Protein AF-A0A9P0JGA8-F1 (afdb_monomer_lite)

Foldseek 3Di:
DVVVLVVVLVVLVVVLVCLVVVNCVVPVVVVVVCVVPVPDDDDSVVVSVVSVVVSVVSCVVCVVVVVVVVVVVVVVVVVVVVVVD

Organism: Acanthoscelides obtectus (NCBI:txid200917)

pLDDT: mean 81.83, std 15.68, range [43.38, 96.56]

Sequence (85 aa):
MISNIKAFIKKLEFWEQDLIDGDTRNFSVLSEKISQRPLEPYDSKYHVEIVSNLKDNFKNRFKDFNEIAIVAQFNFTTSLRRKCM

Secondary structure (DSSP, 8-state):
-HHHHHHHHHHHHHHHHHHHTT--TT-HHHHHHHHT-TTSPP--HHHHHHHHHHHHHHHHHTHHHHHHHHHHHHHHHHHHHHT--

Structure (mmCIF, N/CA/C/O backbone):
data_AF-A0A9P0JGA8-F1
#
_entry.id   AF-A0A9P0JGA8-F1
#
loop_
_atom_site.group_PDB
_atom_site.id
_atom_site.type_symbol
_atom_site.label_atom_id
_atom_site.label_alt_id
_atom_site.label_comp_id
_atom_site.label_asym_id
_atom_site.label_entity_id
_atom_site.label_seq_id
_atom_site.pdbx_PDB_ins_code
_atom_site.Cartn_x
_atom_site.Cartn_y
_atom_site.Cartn_z
_atom_site.occupancy
_atom_site.B_iso_or_equiv
_atom_site.auth_seq_id
_atom_site.auth_comp_id
_atom_site.auth_asym_id
_atom_site.auth_atom_id
_atom_site.pdbx_PDB_model_num
ATOM 1 N N . MET A 1 1 ? -17.298 8.115 9.768 1.00 70.94 1 MET A N 1
ATOM 2 C CA . MET A 1 1 ? -15.941 8.670 9.996 1.00 70.94 1 MET A CA 1
ATOM 3 C C . MET A 1 1 ? -14.918 7.570 10.273 1.00 70.94 1 MET A C 1
ATOM 5 O O . MET A 1 1 ? -14.036 7.385 9.449 1.00 70.94 1 MET A O 1
ATOM 9 N N . ILE A 1 2 ? -15.065 6.778 11.345 1.00 73.38 2 ILE A N 1
ATOM 10 C CA . ILE A 1 2 ? -14.153 5.654 11.663 1.00 73.38 2 ILE A CA 1
ATOM 11 C C . ILE A 1 2 ? -14.134 4.583 10.556 1.00 73.38 2 ILE A C 1
ATOM 13 O O . ILE A 1 2 ? -13.072 4.089 10.188 1.00 73.38 2 ILE A O 1
ATOM 17 N N . SER A 1 3 ? -15.292 4.268 9.965 1.00 78.31 3 SER A N 1
ATOM 18 C CA . SER A 1 3 ? -15.404 3.387 8.791 1.00 78.31 3 SER A CA 1
ATOM 19 C C . SER A 1 3 ? -14.564 3.871 7.603 1.00 78.31 3 SER A C 1
ATOM 21 O O . SER A 1 3 ? -13.879 3.075 6.970 1.00 78.31 3 SER A O 1
ATOM 23 N N . ASN A 1 4 ? -14.568 5.181 7.344 1.00 82.31 4 ASN A N 1
ATOM 24 C CA . ASN A 1 4 ? -13.839 5.796 6.235 1.00 82.31 4 ASN A CA 1
ATOM 25 C C . ASN A 1 4 ? -12.325 5.767 6.489 1.00 82.31 4 ASN A C 1
ATOM 27 O O . ASN A 1 4 ? -11.566 5.499 5.567 1.00 82.31 4 ASN A O 1
ATOM 31 N N . ILE A 1 5 ? -11.894 5.967 7.741 1.00 83.56 5 ILE A N 1
ATOM 32 C CA . ILE A 1 5 ? -1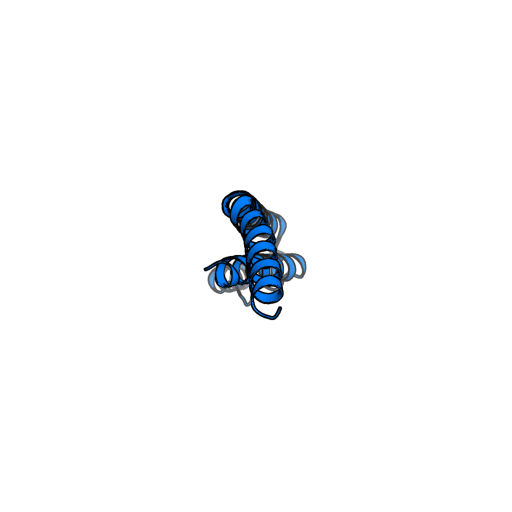0.488 5.836 8.158 1.00 83.56 5 ILE A CA 1
ATOM 33 C C . ILE A 1 5 ? -9.999 4.402 7.918 1.00 83.56 5 ILE A C 1
ATOM 35 O O . ILE A 1 5 ? -8.968 4.199 7.282 1.00 83.56 5 ILE A O 1
ATOM 39 N N . LYS A 1 6 ? -10.766 3.398 8.363 1.00 85.25 6 LYS A N 1
ATOM 40 C CA . LYS A 1 6 ? -10.425 1.982 8.150 1.00 85.25 6 LYS A CA 1
ATOM 41 C C . LYS A 1 6 ? -10.400 1.608 6.666 1.00 85.25 6 LYS A C 1
ATOM 43 O O . LYS A 1 6 ? -9.496 0.899 6.237 1.00 85.25 6 LYS A O 1
ATOM 48 N N . ALA A 1 7 ? -11.363 2.092 5.882 1.00 90.44 7 ALA A N 1
ATOM 49 C CA . ALA A 1 7 ? -11.400 1.861 4.440 1.00 90.44 7 ALA A CA 1
ATOM 50 C C . ALA A 1 7 ? -10.198 2.496 3.725 1.00 90.44 7 ALA A C 1
ATOM 52 O O . ALA A 1 7 ? -9.619 1.877 2.837 1.00 90.44 7 ALA A O 1
ATOM 53 N N . PHE A 1 8 ? -9.788 3.697 4.140 1.00 91.31 8 PHE A N 1
ATOM 54 C CA . PHE A 1 8 ? -8.623 4.363 3.569 1.00 91.31 8 PHE A CA 1
ATOM 55 C C . PHE A 1 8 ? -7.320 3.622 3.883 1.00 91.31 8 PHE A C 1
ATOM 57 O O . PHE A 1 8 ? -6.527 3.399 2.977 1.00 91.31 8 PHE A O 1
ATOM 64 N N . ILE A 1 9 ? -7.134 3.151 5.122 1.00 92.06 9 ILE A N 1
ATOM 65 C CA . ILE A 1 9 ? -5.974 2.322 5.492 1.00 92.06 9 ILE A CA 1
ATOM 66 C C . ILE A 1 9 ? -5.903 1.060 4.623 1.00 92.06 9 ILE A C 1
ATOM 68 O O . ILE A 1 9 ? -4.850 0.775 4.064 1.00 92.06 9 ILE A O 1
ATOM 72 N N . LYS A 1 10 ? -7.026 0.352 4.440 1.00 93.75 10 LYS A N 1
ATOM 73 C CA . LYS A 1 10 ? -7.081 -0.822 3.552 1.00 93.75 10 LYS A CA 1
ATOM 74 C C . LYS A 1 10 ? -6.733 -0.485 2.104 1.00 93.75 10 LYS A C 1
ATOM 76 O O . LYS A 1 10 ? -6.123 -1.294 1.417 1.00 93.75 10 LYS A O 1
ATOM 81 N N . LYS A 1 11 ? -7.122 0.702 1.633 1.00 95.38 11 LYS A N 1
ATOM 82 C CA . LYS A 1 11 ? -6.770 1.170 0.290 1.00 95.38 11 LYS A CA 1
ATOM 83 C C . LYS A 1 11 ? -5.264 1.401 0.153 1.00 95.38 11 LYS A C 1
ATOM 85 O O . LYS A 1 11 ? -4.704 1.036 -0.869 1.00 95.38 11 LYS A O 1
ATOM 90 N N . LEU A 1 12 ? -4.619 1.960 1.180 1.00 95.75 12 LEU A N 1
ATOM 91 C CA . LEU A 1 12 ? -3.162 2.118 1.206 1.00 95.75 12 LEU A CA 1
ATOM 92 C C . LEU A 1 12 ? -2.442 0.763 1.242 1.00 95.75 12 LEU A C 1
ATOM 94 O O . LEU A 1 12 ? -1.476 0.590 0.516 1.00 95.75 12 LEU A O 1
ATOM 98 N N . GLU A 1 13 ? -2.937 -0.201 2.025 1.00 96.12 13 GLU A N 1
ATOM 99 C CA . GLU A 1 13 ? -2.397 -1.572 2.057 1.00 96.12 13 GLU A CA 1
ATOM 100 C C . GLU A 1 13 ? -2.511 -2.258 0.690 1.00 96.12 13 GLU A C 1
ATOM 102 O O . GLU A 1 13 ? -1.565 -2.888 0.231 1.00 96.12 13 GLU A O 1
ATOM 107 N N . PHE A 1 14 ? -3.650 -2.095 0.014 1.00 96.56 14 PHE A N 1
ATOM 108 C CA . PHE A 1 14 ? -3.858 -2.620 -1.334 1.00 96.56 14 PHE A CA 1
ATOM 109 C C . PHE A 1 14 ? -2.884 -1.999 -2.347 1.00 96.56 14 PHE A C 1
ATOM 111 O O . PHE A 1 14 ? -2.212 -2.711 -3.082 1.00 96.56 14 PHE A O 1
ATOM 118 N N . TRP A 1 15 ? -2.745 -0.676 -2.331 1.00 96.25 15 TRP A N 1
ATOM 119 C CA . TRP A 1 15 ? -1.830 0.054 -3.208 1.00 96.25 15 TRP A CA 1
ATOM 120 C C . TRP A 1 15 ? -0.352 -0.260 -2.972 1.00 96.25 15 TRP A C 1
ATOM 122 O O . TRP A 1 15 ? 0.440 -0.242 -3.907 1.00 96.25 15 TRP A O 1
ATOM 132 N N . GLU A 1 16 ? 0.036 -0.532 -1.732 1.00 96.06 16 GLU A N 1
ATOM 133 C CA . GLU A 1 16 ? 1.388 -0.978 -1.405 1.00 96.06 16 GLU A CA 1
ATOM 134 C C . GLU A 1 16 ? 1.682 -2.356 -2.008 1.00 96.06 16 GLU A C 1
ATOM 136 O O . GLU A 1 16 ? 2.762 -2.547 -2.561 1.00 96.06 16 GLU A O 1
ATOM 141 N N . GLN A 1 17 ? 0.721 -3.289 -1.949 1.00 96.06 17 GLN A N 1
ATOM 142 C CA . GLN A 1 17 ? 0.857 -4.605 -2.583 1.00 96.06 17 GLN A CA 1
ATOM 143 C C . GLN A 1 17 ? 0.923 -4.498 -4.106 1.00 96.06 17 GLN A C 1
ATOM 145 O O . GLN A 1 17 ? 1.824 -5.084 -4.695 1.00 96.06 17 GLN A O 1
ATOM 150 N N . ASP A 1 18 ? 0.063 -3.680 -4.726 1.00 94.94 18 ASP A N 1
ATOM 151 C CA . ASP A 1 18 ? 0.127 -3.419 -6.170 1.00 94.94 18 ASP A CA 1
ATOM 152 C C . ASP A 1 18 ? 1.548 -2.996 -6.590 1.00 94.94 18 ASP A C 1
ATOM 154 O O . ASP A 1 18 ? 2.123 -3.549 -7.523 1.00 94.94 18 ASP A O 1
ATOM 158 N N . LEU A 1 19 ? 2.167 -2.066 -5.853 1.00 94.44 19 LEU A N 1
ATOM 159 C CA . LEU A 1 19 ? 3.523 -1.595 -6.147 1.00 94.44 19 LEU A CA 1
ATOM 160 C C . LEU A 1 19 ? 4.603 -2.665 -5.921 1.00 94.44 19 LEU A C 1
ATOM 162 O O . LEU A 1 19 ? 5.574 -2.707 -6.679 1.00 94.44 19 LEU A O 1
ATOM 166 N N . ILE A 1 20 ? 4.461 -3.519 -4.902 1.00 93.75 20 ILE A N 1
ATOM 167 C CA . ILE A 1 20 ? 5.370 -4.656 -4.663 1.00 93.75 20 ILE A CA 1
ATOM 168 C C . ILE A 1 20 ? 5.302 -5.645 -5.831 1.00 93.75 20 ILE A C 1
ATOM 170 O O . ILE A 1 20 ? 6.344 -6.098 -6.305 1.00 93.75 20 ILE A O 1
ATOM 174 N N . ASP A 1 21 ? 4.097 -5.905 -6.336 1.00 92.62 21 ASP A N 1
ATOM 175 C CA . ASP A 1 21 ? 3.845 -6.800 -7.467 1.00 92.62 21 ASP A CA 1
ATOM 176 C C . ASP A 1 21 ? 4.185 -6.156 -8.827 1.00 92.62 21 ASP A C 1
ATOM 178 O O . ASP A 1 21 ? 4.120 -6.808 -9.871 1.00 92.62 21 ASP A O 1
ATOM 182 N N . GLY A 1 22 ? 4.565 -4.872 -8.835 1.00 89.06 22 GLY A N 1
ATOM 183 C CA . GLY A 1 22 ? 4.848 -4.103 -10.048 1.00 89.06 22 GLY A CA 1
ATOM 184 C C . GLY A 1 22 ? 3.594 -3.678 -10.824 1.00 89.06 22 GLY A C 1
ATOM 185 O O . GLY A 1 22 ? 3.704 -3.166 -11.941 1.00 89.06 22 GLY A O 1
ATOM 186 N N . ASP A 1 23 ? 2.405 -3.854 -10.250 1.00 91.50 23 ASP A N 1
ATOM 187 C CA . ASP A 1 23 ? 1.145 -3.373 -10.799 1.00 91.50 23 ASP A CA 1
ATOM 188 C C . ASP A 1 23 ? 0.986 -1.872 -10.533 1.00 91.50 23 ASP A C 1
ATOM 190 O O . ASP A 1 23 ? 0.900 -1.396 -9.403 1.00 91.50 23 ASP A O 1
ATOM 194 N N . THR A 1 24 ? 0.931 -1.088 -11.606 1.00 91.06 24 THR A N 1
ATOM 195 C CA . THR A 1 24 ? 0.810 0.371 -11.516 1.00 91.06 24 THR A CA 1
ATOM 196 C C . THR A 1 24 ? -0.530 0.898 -12.017 1.00 91.06 24 THR A C 1
ATOM 198 O O . THR A 1 24 ? -0.704 2.115 -12.103 1.00 91.06 24 THR A O 1
ATOM 201 N N . ARG A 1 25 ? -1.521 0.027 -12.275 1.00 89.56 25 ARG A N 1
ATOM 202 C CA . ARG A 1 2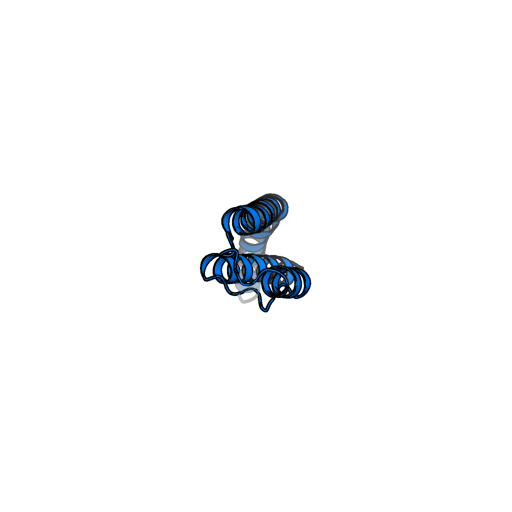5 ? -2.836 0.404 -12.840 1.00 89.56 25 ARG A CA 1
ATOM 203 C C . ARG A 1 25 ? -3.589 1.441 -12.009 1.00 89.56 25 ARG A C 1
ATOM 205 O O . ARG A 1 25 ? -4.300 2.276 -12.562 1.00 89.56 25 ARG A O 1
ATOM 212 N N . ASN A 1 26 ? -3.414 1.421 -10.688 1.00 90.06 26 ASN A N 1
ATOM 213 C CA . ASN A 1 26 ? -4.022 2.393 -9.775 1.00 90.06 26 ASN A CA 1
ATOM 214 C C . ASN A 1 26 ? -3.291 3.750 -9.731 1.00 90.06 26 ASN A C 1
ATOM 216 O O . ASN A 1 26 ? -3.771 4.694 -9.103 1.00 90.06 26 ASN A O 1
ATOM 220 N N . PHE A 1 27 ? -2.164 3.868 -10.435 1.00 91.56 27 PHE A N 1
ATOM 221 C CA . PHE A 1 27 ? -1.299 5.039 -10.489 1.00 91.56 27 PHE A CA 1
ATOM 222 C C . PHE A 1 27 ? -1.102 5.471 -11.946 1.00 91.56 27 PHE A C 1
ATOM 224 O O . PHE A 1 27 ? -0.048 5.250 -12.538 1.00 91.56 27 PHE A O 1
ATOM 231 N N . SER A 1 28 ? -2.115 6.110 -12.535 1.00 91.50 28 SER A N 1
ATOM 232 C CA . SER A 1 28 ? -2.130 6.483 -13.961 1.00 91.50 28 SER A CA 1
ATOM 233 C C . SER A 1 28 ? -0.881 7.250 -14.415 1.00 91.50 28 SER A C 1
ATOM 235 O O . SER A 1 28 ? -0.278 6.902 -15.425 1.00 91.50 28 SER A O 1
ATOM 237 N N . VAL A 1 29 ? -0.439 8.239 -13.632 1.00 91.94 29 VAL A N 1
ATOM 238 C CA . VAL A 1 29 ? 0.763 9.038 -13.935 1.00 91.94 29 VAL A CA 1
ATOM 239 C C . VAL A 1 29 ? 2.039 8.191 -13.885 1.00 91.94 29 VAL A C 1
ATOM 241 O O . VAL A 1 29 ? 2.951 8.382 -14.685 1.00 91.94 29 VAL A O 1
ATOM 244 N N . LEU A 1 30 ? 2.119 7.248 -12.945 1.00 90.69 30 LEU A N 1
ATOM 245 C CA . LEU A 1 30 ? 3.266 6.350 -12.821 1.00 90.69 30 LEU A CA 1
ATOM 246 C C . LEU A 1 30 ? 3.292 5.338 -13.975 1.00 90.69 30 LEU A C 1
ATOM 248 O O . LEU A 1 30 ? 4.333 5.175 -14.606 1.00 90.69 30 LEU A O 1
ATOM 252 N N . SER A 1 31 ? 2.140 4.737 -14.292 1.00 92.00 31 SER A N 1
ATOM 253 C CA . SER A 1 31 ? 1.954 3.855 -15.452 1.00 92.00 31 SER A CA 1
ATOM 254 C C . SER A 1 31 ? 2.412 4.527 -16.748 1.00 92.00 31 SER A C 1
ATOM 256 O O . SER A 1 31 ? 3.137 3.929 -17.543 1.00 92.00 31 SER A O 1
ATOM 258 N N . GLU A 1 32 ? 2.022 5.788 -16.953 1.00 92.88 32 GLU A N 1
ATOM 259 C CA . GLU A 1 32 ? 2.406 6.565 -18.131 1.00 92.88 32 GLU A CA 1
ATOM 260 C C . GLU A 1 32 ? 3.927 6.753 -18.203 1.00 92.88 32 GLU A C 1
ATOM 262 O O . GLU A 1 32 ? 4.539 6.483 -19.236 1.00 92.88 32 GLU A O 1
ATOM 267 N N . LYS A 1 33 ? 4.562 7.148 -17.093 1.00 89.62 33 LYS A N 1
ATOM 268 C CA . LYS A 1 33 ? 6.015 7.364 -17.051 1.00 89.62 33 LYS A CA 1
ATOM 269 C C . LYS A 1 33 ? 6.827 6.088 -17.264 1.00 89.62 33 LYS A C 1
ATOM 271 O O . LYS A 1 33 ? 7.853 6.149 -17.937 1.00 89.62 33 LYS A O 1
ATOM 276 N N . ILE A 1 34 ? 6.377 4.952 -16.732 1.00 88.94 34 ILE A N 1
ATOM 277 C CA . ILE A 1 34 ? 7.011 3.647 -16.983 1.00 88.94 34 ILE A CA 1
ATOM 278 C C . ILE A 1 34 ? 6.884 3.287 -18.467 1.00 88.94 34 ILE A C 1
ATOM 280 O O . ILE A 1 34 ? 7.862 2.895 -19.100 1.00 88.94 34 ILE A O 1
ATOM 284 N N . SER A 1 35 ? 5.706 3.507 -19.056 1.00 87.94 35 SER A N 1
ATOM 285 C CA . SER A 1 35 ? 5.448 3.223 -20.475 1.00 87.94 35 SER A CA 1
ATOM 286 C C . SER A 1 35 ? 6.310 4.066 -21.424 1.00 87.94 35 SER A C 1
ATOM 288 O O . SER A 1 35 ? 6.642 3.614 -22.516 1.00 87.94 35 SER A O 1
ATOM 290 N N . GLN A 1 36 ? 6.712 5.274 -21.012 1.00 90.94 36 GLN A N 1
ATOM 291 C CA . GLN A 1 36 ? 7.636 6.135 -21.765 1.00 90.94 36 GLN A CA 1
ATOM 292 C C . GLN A 1 36 ? 9.094 5.636 -21.739 1.00 90.94 36 GLN A C 1
ATOM 294 O O . GLN A 1 36 ? 9.905 6.098 -22.543 1.00 90.94 36 GLN A O 1
ATOM 299 N N . ARG A 1 37 ? 9.446 4.708 -20.837 1.00 85.44 37 ARG A N 1
ATOM 300 C CA . ARG A 1 37 ? 10.802 4.154 -20.680 1.00 85.44 37 ARG A CA 1
ATOM 301 C C . ARG A 1 37 ? 10.789 2.621 -20.594 1.00 85.44 37 ARG A C 1
ATOM 303 O O . ARG A 1 37 ? 11.235 2.057 -19.600 1.00 85.44 37 ARG A O 1
ATOM 310 N N . PRO A 1 38 ? 10.341 1.918 -21.646 1.00 79.62 38 PRO A N 1
ATOM 311 C CA . PRO A 1 38 ? 10.109 0.472 -21.596 1.00 79.62 38 PRO A CA 1
ATOM 312 C C . PRO A 1 38 ? 11.384 -0.372 -21.418 1.00 79.62 38 PRO A C 1
ATOM 314 O O . PRO A 1 38 ? 11.292 -1.556 -21.111 1.00 79.62 38 PRO A O 1
ATOM 317 N N . LEU A 1 39 ? 12.566 0.212 -21.642 1.00 83.50 39 LEU A N 1
ATOM 318 C CA . LEU A 1 39 ? 13.860 -0.468 -21.519 1.00 83.50 39 LEU A CA 1
ATOM 319 C C . LEU A 1 39 ? 14.460 -0.378 -20.107 1.00 83.50 39 LEU A C 1
ATOM 321 O O . LEU A 1 39 ? 15.405 -1.105 -19.808 1.00 83.50 39 LEU A O 1
ATOM 325 N N . GLU A 1 40 ? 13.937 0.501 -19.249 1.00 82.06 40 GLU A N 1
ATOM 326 C CA . GLU A 1 40 ? 14.375 0.628 -17.859 1.00 82.06 40 GLU A CA 1
ATOM 327 C C . GLU A 1 40 ? 13.421 -0.187 -16.973 1.00 82.06 40 GLU A C 1
ATOM 329 O O . GLU A 1 40 ? 12.227 0.120 -16.928 1.00 82.06 40 GLU A O 1
ATOM 334 N N . PRO A 1 41 ? 13.897 -1.234 -16.272 1.00 82.50 41 PRO A N 1
ATOM 335 C CA . PRO A 1 41 ? 13.044 -1.965 -15.350 1.00 82.50 41 PRO A CA 1
ATOM 336 C C . PRO A 1 41 ? 12.553 -1.019 -14.253 1.00 82.50 41 PRO A C 1
ATOM 338 O O . PRO A 1 41 ? 13.330 -0.281 -13.644 1.00 82.50 41 PRO A O 1
ATOM 341 N N . TYR A 1 42 ? 11.246 -1.045 -14.011 1.00 87.31 42 TYR A N 1
ATOM 342 C CA . TYR A 1 42 ? 10.631 -0.249 -12.963 1.00 87.31 42 TYR A CA 1
ATOM 343 C C . TYR A 1 42 ? 11.097 -0.730 -11.578 1.00 87.31 42 TYR A C 1
ATOM 345 O O . TYR A 1 42 ? 10.824 -1.865 -11.193 1.00 87.31 42 TYR A O 1
ATOM 353 N N . ASP A 1 43 ? 11.777 0.140 -10.824 1.00 90.06 43 ASP A N 1
ATOM 354 C CA . ASP A 1 43 ? 12.084 -0.083 -9.406 1.00 90.06 43 ASP A CA 1
ATOM 355 C C . ASP A 1 43 ? 10.991 0.547 -8.529 1.00 90.06 43 ASP A C 1
ATOM 357 O O . ASP A 1 43 ? 10.846 1.774 -8.436 1.00 90.06 43 ASP A O 1
ATOM 361 N N . SER A 1 44 ? 10.200 -0.306 -7.879 1.00 92.81 44 SER A N 1
ATOM 362 C CA . SER A 1 44 ? 9.081 0.120 -7.045 1.00 92.81 44 SER A CA 1
ATOM 363 C C . SER A 1 44 ? 9.474 0.530 -5.627 1.00 92.81 44 SER A C 1
ATOM 365 O O . SER A 1 44 ? 8.653 1.153 -4.952 1.00 92.81 44 SER A O 1
ATOM 367 N N . LYS A 1 45 ? 10.716 0.281 -5.174 1.00 93.38 45 LYS A N 1
ATOM 368 C CA . LYS A 1 45 ? 11.137 0.470 -3.767 1.00 93.38 45 LYS A CA 1
ATOM 369 C C . LYS A 1 45 ? 10.783 1.841 -3.201 1.00 93.38 45 LYS A C 1
ATOM 371 O O . LYS A 1 45 ? 10.190 1.929 -2.130 1.00 93.38 45 LYS A O 1
ATOM 376 N N . TYR A 1 46 ? 11.096 2.902 -3.942 1.00 92.38 46 TYR A N 1
ATOM 377 C CA . TYR A 1 46 ? 10.819 4.272 -3.510 1.00 92.38 46 TYR A CA 1
ATOM 378 C C . TYR A 1 46 ? 9.313 4.564 -3.399 1.00 92.38 46 TYR A C 1
ATOM 380 O O . TYR A 1 46 ? 8.857 5.240 -2.480 1.00 92.38 46 TYR A O 1
ATOM 388 N N . HIS A 1 47 ? 8.512 4.025 -4.319 1.00 94.56 47 HIS A N 1
ATOM 389 C CA . HIS A 1 47 ? 7.063 4.219 -4.313 1.00 94.56 47 HIS A CA 1
ATOM 390 C C . HI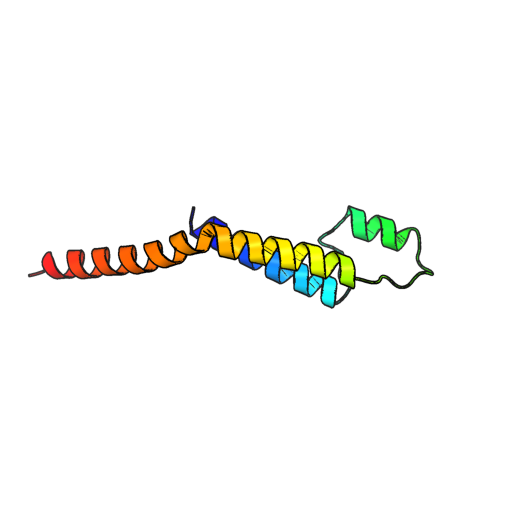S A 1 47 ? 6.393 3.419 -3.189 1.00 94.56 47 HIS A C 1
ATOM 392 O O . HIS A 1 47 ? 5.505 3.944 -2.515 1.00 94.56 47 HIS A O 1
ATOM 398 N N . VAL A 1 48 ? 6.855 2.188 -2.944 1.00 96.25 48 VAL A N 1
ATOM 399 C CA . VAL A 1 48 ? 6.438 1.363 -1.800 1.00 96.25 48 VAL A CA 1
ATOM 400 C C . VAL A 1 48 ? 6.736 2.094 -0.490 1.00 96.25 48 VAL A C 1
ATOM 402 O O . VAL A 1 48 ? 5.859 2.198 0.365 1.00 96.25 48 VAL A O 1
ATOM 405 N N . GLU A 1 49 ? 7.930 2.679 -0.355 1.00 96.56 49 GLU A N 1
ATOM 406 C CA . GLU A 1 49 ? 8.319 3.448 0.830 1.00 96.56 49 GLU A CA 1
ATOM 407 C C . GLU A 1 49 ? 7.382 4.642 1.082 1.00 96.56 49 GLU A C 1
ATOM 409 O O . GLU A 1 49 ? 6.928 4.843 2.210 1.00 96.56 49 GLU A O 1
ATOM 414 N N . ILE A 1 50 ? 7.018 5.402 0.042 1.00 95.31 50 ILE A N 1
ATOM 415 C CA . ILE A 1 50 ? 6.059 6.512 0.162 1.00 95.31 50 ILE A CA 1
ATOM 416 C C . ILE A 1 50 ? 4.706 6.021 0.694 1.00 95.31 50 ILE A C 1
ATOM 418 O O . ILE A 1 50 ? 4.153 6.623 1.621 1.00 95.31 50 ILE A O 1
ATOM 422 N N . VAL A 1 51 ? 4.160 4.944 0.119 1.00 95.75 51 VAL A N 1
ATOM 423 C CA . VAL A 1 51 ? 2.847 4.418 0.525 1.00 95.75 51 VAL A CA 1
ATOM 424 C C . VAL A 1 51 ? 2.901 3.846 1.942 1.00 95.75 51 VAL A C 1
ATOM 426 O O . VAL A 1 51 ? 2.004 4.139 2.737 1.00 95.75 51 VAL A O 1
ATOM 429 N N . SER A 1 52 ? 3.962 3.114 2.297 1.00 96.25 52 SER A N 1
ATOM 430 C CA . SER A 1 52 ? 4.144 2.583 3.652 1.00 96.25 52 SER A CA 1
ATOM 431 C C . SER A 1 52 ? 4.242 3.708 4.683 1.00 96.25 52 SER A C 1
ATOM 433 O O . SER A 1 52 ? 3.512 3.699 5.674 1.00 96.25 52 SER A O 1
ATOM 435 N N . ASN A 1 53 ? 5.049 4.739 4.414 1.00 96.38 53 ASN A N 1
ATOM 436 C CA . ASN A 1 53 ? 5.175 5.898 5.298 1.00 96.38 53 ASN A CA 1
ATOM 437 C C . ASN A 1 53 ? 3.838 6.633 5.468 1.00 96.38 53 ASN A C 1
ATOM 439 O O . ASN A 1 53 ? 3.477 7.042 6.574 1.00 96.38 53 ASN A O 1
ATOM 443 N N . LEU A 1 54 ? 3.060 6.796 4.393 1.00 94.81 54 LEU A N 1
ATOM 444 C CA . LEU A 1 54 ? 1.733 7.408 4.468 1.00 94.81 54 LEU A CA 1
ATOM 445 C C . LEU A 1 54 ? 0.765 6.563 5.310 1.00 94.81 54 LEU A C 1
ATOM 447 O O . LEU A 1 54 ? 0.049 7.108 6.153 1.00 94.81 54 LEU A O 1
ATOM 451 N N . LYS A 1 55 ? 0.757 5.244 5.100 1.00 94.75 55 LYS A N 1
ATOM 452 C CA . LYS A 1 55 ? -0.054 4.279 5.853 1.00 94.75 55 LYS A CA 1
ATOM 453 C C . LYS A 1 55 ? 0.264 4.338 7.342 1.00 94.75 55 LYS A C 1
ATOM 455 O O . LYS A 1 55 ? -0.667 4.445 8.143 1.00 94.75 55 LYS A O 1
ATOM 460 N N . ASP A 1 56 ? 1.538 4.333 7.713 1.00 94.19 56 ASP A N 1
ATOM 461 C CA . ASP A 1 56 ? 1.963 4.355 9.114 1.00 94.19 56 ASP A CA 1
ATOM 462 C C . ASP A 1 56 ? 1.626 5.690 9.781 1.00 94.19 56 ASP A C 1
ATOM 464 O O . ASP A 1 56 ? 1.041 5.713 10.865 1.00 94.19 56 ASP A O 1
ATOM 468 N N . ASN A 1 57 ? 1.862 6.810 9.093 1.00 92.19 57 ASN A N 1
ATOM 469 C CA . ASN A 1 57 ? 1.437 8.130 9.561 1.00 92.19 57 ASN A CA 1
ATOM 470 C C . ASN A 1 57 ? -0.081 8.200 9.787 1.00 92.19 57 ASN A C 1
ATOM 472 O O . ASN A 1 57 ? -0.540 8.748 10.792 1.00 92.19 57 ASN A O 1
ATOM 476 N N . PHE A 1 58 ? -0.876 7.620 8.884 1.00 90.62 58 PHE A N 1
ATOM 477 C CA . PHE A 1 58 ? -2.330 7.596 9.014 1.00 90.6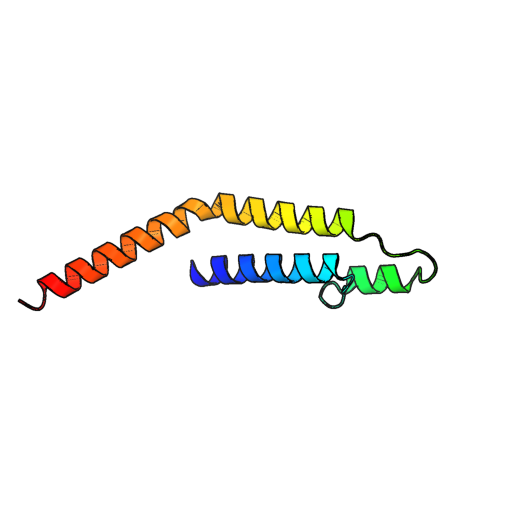2 58 PHE A CA 1
ATOM 478 C C . PHE A 1 58 ? -2.786 6.689 10.167 1.00 90.62 58 PHE A C 1
ATOM 480 O O . PHE A 1 58 ? -3.626 7.095 10.971 1.00 90.62 58 PHE A O 1
ATOM 487 N N . LYS A 1 59 ? -2.204 5.490 10.305 1.00 89.75 59 LYS A N 1
ATOM 488 C CA . LYS A 1 59 ? -2.462 4.577 11.433 1.00 89.75 59 LYS A CA 1
ATOM 489 C C . LYS A 1 59 ? -2.146 5.248 12.770 1.00 89.75 59 LYS A C 1
ATOM 491 O O . LYS A 1 59 ? -2.984 5.215 13.668 1.00 89.75 59 LYS A O 1
ATOM 496 N N . ASN A 1 60 ? -0.998 5.914 12.871 1.00 90.44 60 ASN A N 1
ATOM 497 C CA . ASN A 1 60 ? -0.567 6.604 14.085 1.00 90.44 60 ASN A CA 1
ATOM 498 C C . ASN A 1 60 ? -1.472 7.790 14.426 1.00 90.44 60 ASN A C 1
ATOM 500 O O . ASN A 1 60 ? -1.894 7.929 15.571 1.00 90.44 60 ASN A O 1
ATOM 504 N N . ARG A 1 61 ? -1.843 8.610 13.436 1.00 87.44 61 ARG A N 1
ATOM 505 C CA . ARG A 1 61 ? -2.715 9.776 13.648 1.00 87.44 61 ARG A CA 1
ATOM 506 C C . ARG A 1 61 ? -4.117 9.404 14.132 1.00 87.44 61 ARG A C 1
ATOM 508 O O . ARG A 1 61 ? -4.730 10.176 14.862 1.00 87.44 61 ARG A O 1
ATOM 515 N N . PHE A 1 62 ? -4.642 8.258 13.704 1.00 85.69 62 PHE A N 1
ATOM 516 C CA . PHE A 1 62 ? -5.997 7.814 14.047 1.00 85.69 62 PHE A CA 1
ATOM 517 C C . PHE A 1 62 ? -6.027 6.625 15.015 1.00 85.69 62 PHE A C 1
ATOM 519 O O . PHE A 1 62 ? -7.081 6.011 15.199 1.00 85.69 62 PHE A O 1
ATOM 526 N N . LYS A 1 63 ? -4.896 6.326 15.661 1.00 84.19 63 LYS A N 1
ATOM 527 C CA . LYS A 1 63 ? -4.760 5.315 16.715 1.00 84.19 63 LYS A CA 1
ATOM 528 C C . LYS A 1 63 ? -5.866 5.450 17.763 1.00 84.19 63 LYS A C 1
ATOM 530 O O . LYS A 1 63 ? -6.601 4.495 18.009 1.00 84.19 63 LYS A O 1
ATOM 535 N N . ASP A 1 64 ? -6.046 6.659 18.285 1.00 74.69 64 ASP A N 1
ATOM 536 C CA . ASP A 1 64 ? -6.965 6.921 19.394 1.00 74.69 64 ASP A CA 1
ATOM 537 C C . ASP A 1 64 ? -8.429 6.672 18.998 1.00 74.69 64 ASP A C 1
ATOM 539 O O . ASP A 1 64 ? -9.242 6.247 19.813 1.00 74.69 64 ASP A O 1
ATOM 543 N N . PHE A 1 65 ? -8.787 6.838 17.718 1.00 70.56 65 PHE A N 1
ATOM 544 C CA . PHE A 1 65 ? -10.133 6.512 17.234 1.00 70.56 65 PHE A CA 1
ATOM 545 C C . PHE A 1 65 ? -10.419 5.010 17.243 1.00 70.56 65 PHE A C 1
ATOM 547 O O . PHE A 1 65 ? -11.575 4.616 17.412 1.00 70.56 65 PHE A O 1
ATOM 554 N N . ASN A 1 66 ? -9.399 4.167 17.062 1.00 64.88 66 ASN A N 1
ATOM 555 C CA . ASN A 1 66 ? -9.562 2.724 17.209 1.00 64.88 66 ASN A CA 1
ATOM 556 C C . ASN A 1 66 ? -9.752 2.342 18.682 1.00 64.88 66 ASN A C 1
ATOM 558 O O . ASN A 1 66 ? -10.597 1.499 18.973 1.00 64.88 66 ASN A O 1
ATOM 562 N N . GLU A 1 67 ? -9.040 2.998 19.598 1.00 67.62 67 GLU A N 1
ATOM 563 C CA . GLU A 1 67 ? -9.175 2.779 21.044 1.00 67.62 67 GLU A CA 1
ATOM 564 C C . GLU A 1 67 ? -10.550 3.248 21.559 1.00 67.62 67 GLU A C 1
ATOM 566 O O . GLU A 1 67 ? -11.259 2.503 22.237 1.00 67.62 67 GLU A O 1
ATOM 571 N N . ILE A 1 68 ? -11.003 4.434 21.138 1.00 63.16 68 ILE A N 1
ATOM 572 C CA . ILE A 1 68 ? -12.321 4.981 21.495 1.00 63.16 68 ILE A CA 1
ATOM 573 C C . ILE A 1 68 ? -13.462 4.127 20.919 1.00 63.16 68 ILE A C 1
ATOM 575 O O . ILE A 1 68 ? -14.480 3.934 21.586 1.00 63.16 68 ILE A O 1
ATOM 579 N N . ALA A 1 69 ? -13.314 3.577 19.707 1.00 61.34 69 ALA A N 1
ATOM 580 C CA . ALA A 1 69 ? -14.327 2.699 19.113 1.00 61.34 69 ALA A CA 1
ATOM 581 C C . ALA A 1 69 ? -14.591 1.445 19.963 1.00 61.34 69 ALA A C 1
ATOM 583 O O . ALA A 1 69 ? -15.745 1.032 20.098 1.00 61.34 69 ALA A O 1
ATOM 584 N N . ILE A 1 70 ? -13.539 0.865 20.550 1.00 60.28 70 ILE A N 1
ATOM 585 C CA . ILE A 1 70 ? -13.636 -0.310 21.427 1.00 60.28 70 ILE A CA 1
ATOM 586 C C . ILE A 1 70 ? -14.418 0.046 22.698 1.00 60.28 70 ILE A C 1
ATOM 588 O O . ILE A 1 70 ? -15.353 -0.663 23.075 1.00 60.28 70 ILE A O 1
ATOM 592 N N . VAL A 1 71 ? -14.102 1.185 23.321 1.00 60.38 71 VAL A N 1
ATOM 593 C CA . VAL A 1 71 ? -14.785 1.654 24.540 1.00 60.38 71 VAL A CA 1
ATOM 594 C C . VAL A 1 71 ? -16.257 1.990 24.270 1.00 60.38 71 VAL A C 1
ATOM 596 O O . VAL A 1 71 ? -17.139 1.627 25.050 1.00 60.38 71 VAL A O 1
ATOM 599 N N . ALA A 1 72 ? -16.560 2.631 23.138 1.00 58.53 72 ALA A N 1
ATOM 600 C CA . ALA A 1 72 ? -17.930 2.976 22.762 1.00 58.53 72 ALA A CA 1
ATOM 601 C C . ALA A 1 72 ? -18.813 1.730 22.546 1.00 58.53 72 ALA A C 1
ATOM 603 O O . ALA A 1 72 ? -19.967 1.713 22.979 1.00 58.53 72 ALA A O 1
ATOM 604 N N . GLN A 1 73 ? -18.279 0.663 21.940 1.00 57.16 73 GLN A N 1
ATOM 605 C CA . GLN A 1 73 ? -18.998 -0.609 21.781 1.00 57.16 73 GLN A CA 1
ATOM 606 C C . GLN A 1 73 ? -19.286 -1.299 23.127 1.00 57.16 73 GLN A C 1
ATOM 608 O O . GLN A 1 73 ? -20.347 -1.908 23.296 1.00 57.16 73 GLN A O 1
ATOM 613 N N . PHE A 1 74 ? -18.391 -1.158 24.109 1.00 56.75 74 PHE A N 1
ATOM 614 C CA . PHE A 1 74 ? -18.570 -1.703 25.460 1.00 56.75 74 PHE A CA 1
ATOM 615 C C . PHE A 1 74 ? -19.631 -0.952 26.283 1.00 56.75 74 PHE A C 1
ATOM 617 O O . PHE A 1 74 ? -20.426 -1.564 27.003 1.00 56.75 74 PHE A O 1
ATOM 624 N N . ASN A 1 75 ? -19.708 0.373 26.144 1.00 55.97 75 ASN A N 1
ATOM 625 C CA . ASN A 1 75 ? -20.703 1.183 26.856 1.00 55.97 75 ASN A CA 1
ATOM 626 C C . ASN A 1 75 ? -22.123 0.995 26.293 1.00 55.97 75 ASN A C 1
ATOM 628 O O . ASN A 1 75 ? -23.099 1.008 27.043 1.00 55.97 75 ASN A O 1
ATOM 632 N N . PHE A 1 76 ? -22.263 0.758 24.985 1.00 54.28 76 PHE A N 1
ATOM 633 C CA . PHE A 1 76 ? -23.569 0.473 24.379 1.00 54.28 76 PHE A CA 1
ATOM 634 C C . PHE A 1 76 ? -24.115 -0.906 24.771 1.00 54.28 76 PHE A C 1
ATOM 636 O O . PHE A 1 76 ? -25.298 -1.032 25.086 1.00 54.28 76 PHE A O 1
ATOM 643 N N . THR A 1 77 ? -23.268 -1.937 24.796 1.00 55.94 77 THR A N 1
ATOM 644 C CA . THR A 1 77 ? -23.679 -3.310 25.144 1.00 55.94 77 THR A CA 1
ATOM 645 C C . THR A 1 77 ? -24.066 -3.451 26.618 1.00 55.94 77 THR A C 1
ATOM 647 O O . THR A 1 77 ? -25.043 -4.128 26.945 1.00 55.94 77 THR A O 1
ATOM 650 N N 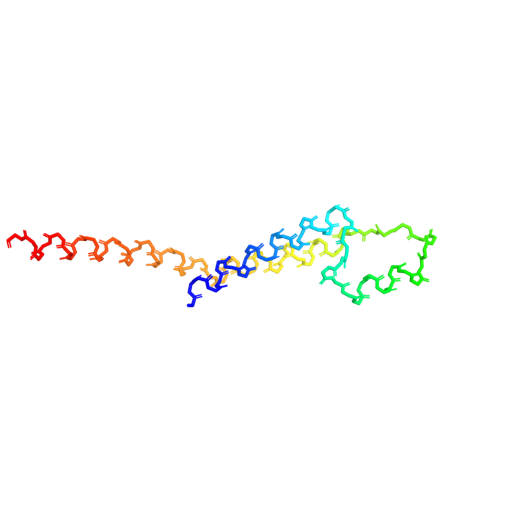. THR A 1 78 ? -23.367 -2.759 27.518 1.00 54.69 78 THR A N 1
ATOM 651 C CA . THR A 1 78 ? -23.720 -2.707 28.948 1.00 54.69 78 THR A CA 1
ATOM 652 C C . THR A 1 78 ? -24.970 -1.865 29.224 1.00 54.69 78 THR A C 1
ATOM 654 O O . THR A 1 78 ? -25.799 -2.262 30.044 1.00 54.69 78 THR A O 1
ATOM 657 N N . SER A 1 79 ? -25.160 -0.752 28.508 1.00 51.84 79 SER A N 1
ATOM 658 C CA . SER A 1 79 ? -26.374 0.077 28.578 1.00 51.84 79 SER A CA 1
ATOM 659 C C . SER A 1 79 ? -27.632 -0.675 28.110 1.00 51.84 79 SER A C 1
ATOM 661 O O . SER A 1 79 ? -28.660 -0.644 28.786 1.00 51.84 79 SER A O 1
ATOM 663 N N . LEU A 1 80 ? -27.544 -1.429 27.007 1.00 51.56 80 LEU A N 1
ATOM 664 C CA . LEU A 1 80 ? -28.646 -2.262 26.503 1.00 51.56 80 LEU A CA 1
ATOM 665 C C . LEU A 1 80 ? -29.018 -3.402 27.462 1.00 51.56 80 LEU A C 1
ATOM 667 O O . LEU A 1 80 ? -30.205 -3.656 27.664 1.00 51.56 80 LEU A O 1
ATOM 671 N N . ARG A 1 81 ? -28.037 -4.044 28.115 1.00 51.47 81 ARG A N 1
ATOM 672 C CA . ARG A 1 81 ? -28.312 -5.069 29.142 1.00 51.47 81 ARG A CA 1
ATOM 673 C C . ARG A 1 81 ? -29.055 -4.517 30.358 1.00 51.47 81 ARG A C 1
ATOM 675 O O . ARG A 1 81 ? -29.894 -5.220 30.903 1.00 51.47 81 ARG A O 1
ATOM 682 N N . ARG A 1 82 ? -28.786 -3.276 30.773 1.00 51.44 82 ARG A N 1
ATOM 683 C CA . ARG A 1 82 ? -29.479 -2.652 31.917 1.00 51.44 82 ARG A CA 1
ATOM 684 C C . ARG A 1 82 ? -30.910 -2.205 31.612 1.00 51.44 82 ARG A C 1
ATOM 686 O O . ARG A 1 82 ? -31.655 -1.957 32.546 1.00 51.44 82 ARG A O 1
ATO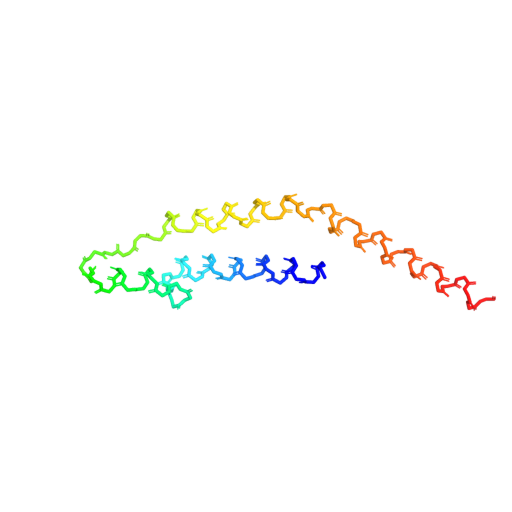M 693 N N . LYS A 1 83 ? -31.296 -2.085 30.337 1.00 49.09 83 LYS A N 1
ATOM 694 C CA . LYS A 1 83 ? -32.665 -1.722 29.926 1.00 49.09 83 LYS A CA 1
ATOM 695 C C . LYS A 1 83 ? -33.606 -2.917 29.738 1.00 49.09 83 LYS A C 1
ATOM 697 O O . LYS A 1 83 ? -34.791 -2.697 29.529 1.00 49.09 83 LYS A O 1
ATOM 702 N N . CYS A 1 84 ? -33.094 -4.147 29.782 1.00 47.69 84 CYS A N 1
ATOM 703 C CA . CYS A 1 84 ? -33.883 -5.370 29.595 1.00 47.69 84 CYS A CA 1
ATOM 704 C C . CYS A 1 84 ? -34.127 -6.133 30.910 1.00 47.69 84 CYS A C 1
ATOM 706 O O . CYS A 1 84 ? -34.311 -7.348 30.871 1.00 47.69 84 CYS A O 1
ATOM 708 N N . MET A 1 85 ? -34.080 -5.450 32.057 1.00 43.38 85 MET A N 1
ATOM 709 C CA . MET A 1 85 ? -34.296 -6.040 33.380 1.00 43.38 85 MET A CA 1
ATOM 710 C C . MET A 1 85 ? -35.308 -5.221 34.171 1.00 43.38 85 MET A C 1
ATOM 712 O O . MET A 1 85 ? -35.236 -3.975 34.067 1.00 43.38 85 MET A O 1
#

Radius of gyration: 20.0 Å; chains: 1; bounding box: 49×17×55 Å